Protein AF-A0A166RI70-F1 (afdb_monomer_lite)

Structure (mmCIF, N/CA/C/O backbone):
data_AF-A0A166RI70-F1
#
_entry.id   AF-A0A166RI70-F1
#
loop_
_atom_site.group_PDB
_atom_site.id
_atom_site.type_symbol
_atom_site.label_atom_id
_atom_site.label_alt_id
_atom_site.label_comp_id
_atom_site.label_asym_id
_atom_site.label_entity_id
_atom_site.label_seq_id
_atom_site.pdbx_PDB_ins_code
_atom_site.Cartn_x
_atom_site.Cartn_y
_atom_site.Cartn_z
_atom_site.occupancy
_atom_site.B_iso_or_equiv
_atom_site.auth_seq_id
_atom_site.auth_comp_id
_atom_site.auth_asym_id
_atom_site.auth_atom_id
_atom_site.pdbx_PDB_model_num
ATOM 1 N N . MET A 1 1 ? -7.170 2.949 15.130 1.00 79.25 1 MET A N 1
ATOM 2 C CA . MET A 1 1 ? -5.940 3.021 14.310 1.00 79.25 1 MET A CA 1
ATOM 3 C C . MET A 1 1 ? -5.480 1.600 14.060 1.00 79.25 1 MET A C 1
ATOM 5 O O . MET A 1 1 ? -5.481 0.820 15.004 1.00 79.25 1 MET A O 1
ATOM 9 N N . LEU A 1 2 ? -5.164 1.257 12.817 1.00 85.12 2 LEU A N 1
ATOM 10 C CA . LEU A 1 2 ? -4.691 -0.070 12.424 1.00 85.12 2 LEU A CA 1
ATOM 11 C C . LEU A 1 2 ? -3.192 -0.014 12.135 1.00 85.12 2 LEU A C 1
ATOM 13 O O . LEU A 1 2 ? -2.626 1.072 11.994 1.00 85.12 2 LEU A O 1
ATOM 17 N N . SER A 1 3 ? -2.558 -1.179 12.078 1.00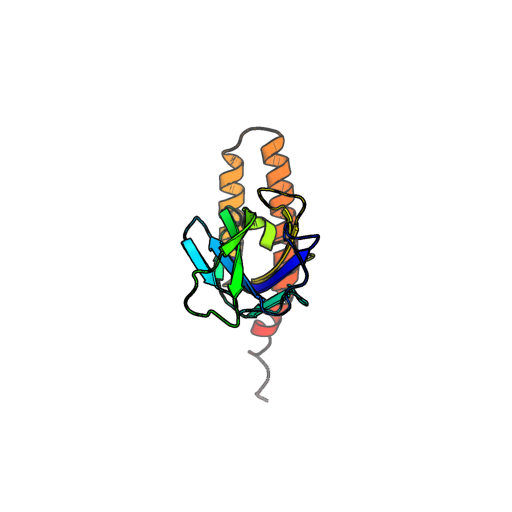 87.31 3 SER A N 1
ATOM 18 C CA . SER A 1 3 ? -1.143 -1.309 11.750 1.00 87.31 3 SER A CA 1
ATOM 19 C C . SER A 1 3 ? -0.979 -2.403 10.703 1.00 87.31 3 SER A C 1
ATOM 21 O O . SER A 1 3 ? -1.765 -3.343 10.664 1.00 87.31 3 SER A O 1
ATOM 23 N N . ALA A 1 4 ? 0.016 -2.284 9.841 1.00 89.06 4 ALA A N 1
ATOM 24 C CA . ALA A 1 4 ? 0.461 -3.368 8.977 1.00 89.06 4 ALA A CA 1
ATOM 25 C C . ALA A 1 4 ? 1.867 -3.778 9.401 1.00 89.06 4 ALA A C 1
ATOM 27 O O . ALA A 1 4 ? 2.640 -2.909 9.786 1.00 89.06 4 ALA A O 1
ATOM 28 N N . SER A 1 5 ? 2.178 -5.072 9.364 1.00 89.25 5 SER A N 1
ATOM 29 C CA . SER A 1 5 ? 3.488 -5.649 9.707 1.00 89.25 5 SER A CA 1
ATOM 30 C C . SER A 1 5 ? 4.419 -5.746 8.488 1.00 89.25 5 SER A C 1
ATOM 32 O O . SER A 1 5 ? 5.645 -5.787 8.627 1.00 89.25 5 SER A O 1
ATOM 34 N N . SER A 1 6 ? 3.833 -5.803 7.289 1.00 91.00 6 SER A N 1
ATOM 35 C CA . SER A 1 6 ? 4.531 -5.923 6.015 1.00 91.00 6 SER A CA 1
ATOM 36 C C . SER A 1 6 ? 3.683 -5.402 4.856 1.00 91.00 6 SER A C 1
ATOM 38 O O . SER A 1 6 ? 2.464 -5.229 4.972 1.00 91.00 6 SER A O 1
ATOM 40 N N . ILE A 1 7 ? 4.346 -5.139 3.729 1.00 91.94 7 ILE A N 1
ATOM 41 C CA . ILE A 1 7 ? 3.702 -4.765 2.474 1.00 91.94 7 ILE A CA 1
ATOM 42 C C . ILE A 1 7 ? 4.358 -5.483 1.291 1.00 91.94 7 ILE A C 1
ATOM 44 O O . ILE A 1 7 ? 5.578 -5.460 1.105 1.00 91.94 7 ILE A O 1
ATOM 48 N N . ASP A 1 8 ? 3.511 -6.064 0.456 1.00 93.06 8 ASP A N 1
ATOM 49 C CA . ASP A 1 8 ? 3.841 -6.613 -0.845 1.00 93.06 8 ASP A CA 1
ATOM 50 C C . ASP A 1 8 ? 3.335 -5.641 -1.910 1.00 93.06 8 ASP A C 1
ATOM 52 O O . ASP A 1 8 ? 2.147 -5.328 -1.979 1.00 93.06 8 ASP A O 1
ATOM 56 N N . VAL A 1 9 ? 4.238 -5.161 -2.761 1.00 91.31 9 VAL A N 1
ATOM 57 C CA . VAL A 1 9 ? 3.913 -4.240 -3.854 1.00 91.31 9 VAL A CA 1
ATOM 58 C C . VAL A 1 9 ? 4.345 -4.872 -5.165 1.00 91.31 9 VAL A C 1
ATOM 60 O O . VAL A 1 9 ? 5.477 -5.340 -5.289 1.00 91.31 9 VAL A O 1
ATOM 63 N N . ARG A 1 10 ? 3.463 -4.884 -6.163 1.00 91.38 10 ARG A N 1
ATOM 64 C CA . ARG A 1 10 ? 3.758 -5.408 -7.500 1.00 91.38 10 ARG A CA 1
ATOM 65 C C . ARG A 1 10 ? 3.303 -4.420 -8.550 1.00 91.38 10 ARG A C 1
ATOM 67 O O . ARG A 1 10 ? 2.132 -4.071 -8.588 1.00 91.38 10 ARG A O 1
ATOM 74 N N . ALA A 1 11 ? 4.221 -3.977 -9.402 1.00 88.38 11 ALA A N 1
ATOM 75 C CA . ALA A 1 11 ? 3.835 -3.223 -10.586 1.00 88.38 11 ALA A CA 1
ATOM 76 C C . ALA A 1 11 ? 3.410 -4.196 -11.685 1.00 88.38 11 ALA A C 1
ATOM 78 O O . ALA A 1 11 ? 4.088 -5.196 -11.934 1.00 88.38 11 ALA A O 1
ATOM 79 N N . LEU A 1 12 ? 2.308 -3.876 -12.343 1.00 83.44 12 LEU A N 1
ATOM 80 C CA . LEU A 1 12 ? 1.714 -4.661 -13.403 1.00 83.44 12 LEU A CA 1
ATOM 81 C C . LEU A 1 12 ? 1.457 -3.777 -14.637 1.00 83.44 12 LEU A C 1
ATOM 83 O O . LEU A 1 12 ? 1.326 -2.549 -14.555 1.00 83.44 12 LEU A O 1
ATOM 87 N N . GLY A 1 13 ? 1.413 -4.420 -15.805 1.00 76.81 13 GLY A N 1
ATOM 88 C CA . GLY A 1 13 ? 1.341 -3.741 -17.097 1.00 76.81 13 GLY A CA 1
ATOM 89 C C . GLY A 1 13 ? 2.647 -3.048 -17.502 1.00 76.81 13 GLY A C 1
ATOM 90 O O . GLY A 1 13 ? 3.668 -3.098 -16.808 1.00 76.81 13 GLY A O 1
ATOM 91 N N . ASP A 1 14 ? 2.616 -2.396 -18.661 1.00 72.50 14 ASP A N 1
ATOM 92 C CA . ASP A 1 14 ? 3.773 -1.671 -19.173 1.00 72.50 14 ASP A CA 1
ATOM 93 C C . ASP A 1 14 ? 3.884 -0.304 -18.496 1.00 72.50 14 ASP A C 1
ATOM 95 O O . ASP A 1 14 ? 3.040 0.580 -18.658 1.00 72.50 14 ASP A O 1
ATOM 99 N N . LEU A 1 15 ? 4.959 -0.107 -17.731 1.00 71.38 15 LEU A N 1
ATOM 100 C CA . LEU A 1 15 ? 5.355 1.232 -17.302 1.00 71.38 15 LEU A CA 1
ATOM 101 C C . LEU A 1 15 ? 5.766 2.040 -18.542 1.00 71.38 15 LEU A C 1
ATOM 103 O O . LEU A 1 15 ? 6.505 1.502 -19.375 1.00 71.38 15 LEU A O 1
ATOM 107 N N . PRO A 1 16 ? 5.359 3.317 -18.663 1.00 62.91 16 PRO A N 1
ATOM 108 C CA . PRO A 1 16 ? 5.576 4.127 -19.859 1.00 62.91 16 PRO A CA 1
ATOM 109 C C . PRO A 1 16 ? 7.071 4.411 -20.052 1.00 62.91 16 PRO A C 1
ATOM 111 O O . PRO A 1 16 ? 7.582 5.441 -19.611 1.00 62.91 16 PRO A O 1
ATOM 114 N N . TYR A 1 17 ? 7.816 3.484 -20.671 1.00 62.75 17 TYR A N 1
ATOM 115 C CA . TYR A 1 17 ? 9.263 3.618 -20.806 1.00 62.75 17 TYR A CA 1
ATOM 116 C C . TYR A 1 17 ? 9.885 3.155 -22.124 1.00 62.75 17 TYR A C 1
ATOM 118 O O . TYR A 1 17 ? 9.671 2.023 -22.557 1.00 62.75 17 TYR A O 1
ATOM 126 N N . PRO A 1 18 ? 10.804 3.969 -22.687 1.00 53.69 18 PRO A N 1
ATOM 127 C CA . PRO A 1 18 ? 11.578 3.596 -23.856 1.00 53.69 18 PRO A CA 1
ATOM 128 C C . PRO A 1 18 ? 12.712 2.620 -23.490 1.00 53.69 18 PRO A C 1
ATOM 130 O O . PRO A 1 18 ? 13.575 2.922 -22.665 1.00 53.69 18 PRO A O 1
ATOM 133 N N . ARG A 1 19 ? 12.714 1.474 -24.184 1.00 54.84 19 ARG A N 1
ATOM 134 C CA . ARG A 1 19 ? 13.784 0.466 -24.360 1.00 54.84 19 ARG A CA 1
ATOM 135 C C . ARG A 1 19 ? 14.348 -0.282 -23.132 1.00 54.84 19 ARG A C 1
ATOM 137 O O . ARG A 1 19 ? 14.405 0.165 -21.988 1.00 54.84 19 ARG A O 1
ATOM 144 N N . THR A 1 20 ? 14.822 -1.483 -23.454 1.00 52.75 20 THR A N 1
ATOM 145 C CA . THR A 1 20 ? 15.447 -2.560 -22.670 1.00 52.75 20 THR A CA 1
ATOM 146 C C . THR A 1 20 ? 16.802 -2.177 -22.046 1.00 52.75 20 THR A C 1
ATOM 148 O O . THR A 1 20 ? 17.839 -2.747 -22.374 1.00 52.75 20 THR A O 1
ATOM 151 N N . ASN A 1 21 ? 16.847 -1.216 -21.116 1.00 60.47 21 ASN A N 1
ATOM 152 C CA . ASN A 1 21 ? 18.085 -0.936 -20.372 1.00 60.47 21 ASN A CA 1
ATOM 153 C C . ASN A 1 21 ? 18.134 -1.676 -19.020 1.00 60.47 21 ASN A C 1
ATOM 155 O O . ASN A 1 21 ? 17.578 -1.209 -18.025 1.00 60.47 21 ASN A O 1
ATOM 159 N N . ARG A 1 22 ? 18.871 -2.797 -18.977 1.00 62.78 22 ARG A N 1
ATOM 160 C CA . ARG A 1 22 ? 19.108 -3.648 -17.784 1.00 62.78 22 ARG A CA 1
ATOM 161 C C . ARG A 1 22 ? 19.832 -2.935 -16.622 1.00 62.78 22 ARG A C 1
ATOM 163 O O . ARG A 1 22 ? 19.971 -3.481 -15.531 1.00 62.78 22 ARG A O 1
ATOM 170 N N . LYS A 1 23 ? 20.319 -1.703 -16.822 1.00 72.00 23 LYS A N 1
ATOM 171 C CA . LYS A 1 23 ? 21.122 -0.944 -15.838 1.00 72.00 23 LYS A CA 1
ATOM 172 C C . LYS A 1 23 ? 20.296 -0.062 -14.893 1.00 72.00 23 LYS A C 1
ATOM 174 O O . LYS A 1 23 ? 20.864 0.785 -14.198 1.00 72.00 23 LYS A O 1
ATOM 179 N N . LEU A 1 24 ? 18.974 -0.208 -14.873 1.00 76.12 24 LEU A N 1
ATOM 180 C CA . LEU A 1 24 ? 18.083 0.586 -14.025 1.00 76.12 24 LEU A CA 1
ATOM 181 C C . LEU A 1 24 ? 17.590 -0.249 -12.835 1.00 76.12 24 LEU A C 1
ATOM 183 O O . LEU A 1 24 ? 17.480 -1.475 -12.909 1.00 76.12 24 LEU A O 1
ATOM 187 N N . THR A 1 25 ? 17.358 0.418 -11.711 1.00 86.56 25 THR A N 1
ATOM 188 C CA . THR A 1 25 ? 16.605 -0.127 -10.577 1.00 86.56 25 THR A CA 1
ATOM 189 C C . THR A 1 25 ? 15.397 0.739 -10.296 1.00 86.56 25 THR A C 1
ATOM 191 O O . THR A 1 25 ? 15.371 1.924 -10.642 1.00 86.56 25 THR A O 1
ATOM 194 N N . HIS A 1 26 ? 14.415 0.136 -9.645 1.00 89.12 26 HIS A N 1
ATOM 195 C CA . HIS A 1 26 ? 13.209 0.807 -9.207 1.00 89.12 26 HIS A CA 1
ATOM 196 C C . HIS A 1 26 ? 13.085 0.704 -7.694 1.00 89.12 26 HIS A C 1
ATOM 198 O O . HIS A 1 26 ? 13.554 -0.251 -7.081 1.00 89.12 26 HIS A O 1
ATOM 204 N N . LEU A 1 27 ? 12.483 1.716 -7.098 1.00 92.19 27 LEU A N 1
ATOM 205 C CA . LEU A 1 27 ? 12.088 1.741 -5.698 1.00 92.19 27 LEU A CA 1
ATOM 206 C C . LEU A 1 27 ? 10.725 2.407 -5.622 1.00 92.19 27 LEU A C 1
ATOM 208 O O . LEU A 1 27 ? 10.430 3.268 -6.455 1.00 92.19 27 LEU A O 1
ATOM 212 N N . PHE A 1 28 ? 9.925 2.059 -4.628 1.00 93.25 28 PHE A N 1
ATOM 213 C CA . PHE A 1 28 ? 8.703 2.789 -4.339 1.00 93.25 28 PHE A CA 1
ATOM 214 C C . PHE A 1 28 ? 8.847 3.595 -3.049 1.00 93.25 28 PHE A C 1
ATOM 216 O O . PHE A 1 28 ? 9.683 3.321 -2.185 1.00 93.25 28 PHE A O 1
ATOM 223 N N . ARG A 1 29 ? 8.026 4.634 -2.935 1.00 95.19 29 ARG A N 1
ATOM 224 C CA . ARG A 1 29 ? 7.841 5.401 -1.705 1.00 95.19 29 ARG A CA 1
ATOM 225 C C . ARG A 1 29 ? 6.378 5.367 -1.334 1.00 95.19 29 ARG A C 1
ATOM 227 O O . ARG A 1 29 ? 5.547 5.703 -2.177 1.00 95.19 29 ARG A O 1
ATOM 234 N N . LEU A 1 30 ? 6.111 5.014 -0.084 1.00 94.94 30 LEU A N 1
ATOM 235 C CA . LEU A 1 30 ? 4.781 5.032 0.505 1.00 94.94 30 LEU A CA 1
ATOM 236 C C . LEU A 1 30 ? 4.612 6.304 1.331 1.00 94.94 30 LEU A C 1
ATOM 238 O O . LEU A 1 30 ? 5.455 6.635 2.178 1.00 94.94 30 LEU A O 1
ATOM 242 N N . LYS A 1 31 ? 3.501 6.996 1.100 1.00 95.81 31 LYS A N 1
ATOM 243 C CA . LYS A 1 31 ? 3.014 8.057 1.970 1.00 95.81 31 LYS A CA 1
ATOM 244 C C . LYS A 1 31 ? 1.619 7.723 2.471 1.00 95.81 31 LYS A C 1
ATOM 246 O O . LYS A 1 31 ? 0.797 7.214 1.716 1.00 95.81 31 LYS A O 1
ATOM 251 N N . ILE A 1 32 ? 1.380 8.082 3.724 1.00 94.38 32 ILE A N 1
ATOM 252 C CA . ILE A 1 32 ? 0.077 8.028 4.377 1.00 94.38 32 ILE A CA 1
ATOM 253 C C . ILE A 1 32 ? -0.240 9.453 4.819 1.00 94.38 32 ILE A C 1
ATOM 255 O O . ILE A 1 32 ? 0.592 10.094 5.465 1.00 94.38 32 ILE A O 1
ATOM 259 N N . ASP A 1 33 ? -1.387 9.975 4.392 1.00 94.38 33 ASP A N 1
ATOM 260 C CA . ASP A 1 33 ? -1.847 11.335 4.695 1.00 94.38 33 ASP A CA 1
ATOM 261 C C . ASP A 1 33 ? -0.789 12.410 4.368 1.00 94.38 33 ASP A C 1
ATOM 263 O O . ASP A 1 33 ? -0.514 13.333 5.132 1.00 94.38 33 ASP A O 1
ATOM 267 N N . GLY A 1 34 ? -0.126 12.249 3.216 1.00 92.06 34 GLY A N 1
ATOM 268 C CA . GLY A 1 34 ? 0.919 13.153 2.719 1.00 92.06 34 GLY A CA 1
ATOM 269 C C . GLY A 1 34 ? 2.288 13.002 3.397 1.00 92.06 34 GLY A C 1
ATOM 270 O O . GLY A 1 34 ? 3.293 13.491 2.869 1.00 92.06 34 GLY A O 1
ATOM 271 N N . LYS A 1 35 ? 2.381 12.272 4.514 1.00 93.69 35 LYS A N 1
ATOM 272 C CA . LYS A 1 35 ? 3.641 12.014 5.218 1.00 93.69 35 LYS A CA 1
ATOM 273 C C . LYS A 1 35 ? 4.344 10.797 4.627 1.00 93.69 35 LYS A C 1
ATOM 275 O O . LYS A 1 35 ? 3.753 9.730 4.504 1.00 93.69 35 LYS A O 1
ATOM 280 N N . LYS A 1 36 ? 5.635 10.928 4.299 1.00 93.50 36 LYS A N 1
ATOM 281 C CA . LYS A 1 36 ? 6.464 9.778 3.904 1.00 93.50 36 LYS A CA 1
ATOM 282 C C . LYS A 1 36 ? 6.586 8.818 5.083 1.00 93.50 36 LYS A C 1
ATOM 284 O O . LYS A 1 36 ? 7.147 9.183 6.113 1.00 93.50 36 LYS A O 1
ATOM 289 N N . VAL A 1 37 ? 6.099 7.602 4.882 1.00 92.19 37 VAL A N 1
ATOM 290 C CA . VAL A 1 37 ? 6.170 6.520 5.864 1.00 92.19 37 VAL A CA 1
ATOM 291 C C . VAL A 1 37 ? 7.320 5.583 5.530 1.00 92.19 37 VAL A C 1
ATOM 293 O O . VAL A 1 37 ? 8.043 5.161 6.425 1.00 92.19 37 VAL A O 1
ATOM 296 N N . PHE A 1 38 ? 7.549 5.314 4.240 1.00 92.88 38 PHE A N 1
ATOM 297 C CA . PHE A 1 38 ? 8.539 4.321 3.840 1.00 92.88 38 PHE A CA 1
ATOM 298 C C . PHE A 1 38 ? 9.161 4.582 2.465 1.00 92.88 38 PHE A C 1
ATOM 300 O O . PHE A 1 38 ? 8.588 5.246 1.595 1.00 92.88 38 PHE A O 1
ATOM 307 N N . GLU A 1 39 ? 10.368 4.054 2.278 1.00 94.06 39 GLU A N 1
ATOM 308 C CA . GLU A 1 39 ? 11.049 3.928 0.993 1.00 94.06 39 GLU A CA 1
ATOM 309 C C . GLU A 1 39 ? 11.622 2.521 0.887 1.00 94.06 39 GLU A C 1
ATOM 311 O O . GLU A 1 39 ? 12.357 2.089 1.772 1.00 94.06 39 GLU A O 1
ATOM 316 N N . SER A 1 40 ? 11.288 1.834 -0.199 1.00 92.50 40 SER A N 1
ATOM 317 C CA . SER A 1 40 ? 11.648 0.438 -0.396 1.00 92.50 40 SER A CA 1
ATOM 318 C C . SER A 1 40 ? 13.120 0.240 -0.723 1.00 92.50 40 SER A C 1
ATOM 320 O O . SER A 1 40 ? 13.831 1.149 -1.177 1.00 92.50 40 SER A O 1
ATOM 322 N N . GLN A 1 41 ? 13.552 -1.013 -0.628 1.00 89.69 41 GLN A N 1
ATOM 323 C CA . GLN A 1 41 ? 14.761 -1.441 -1.297 1.00 89.69 41 GLN A CA 1
ATOM 324 C C . GLN A 1 41 ? 14.629 -1.297 -2.817 1.00 89.69 41 GLN A C 1
ATOM 326 O O . GLN A 1 41 ? 13.547 -1.192 -3.409 1.00 89.69 41 GLN A O 1
ATOM 331 N N . LYS A 1 42 ? 15.789 -1.251 -3.469 1.00 89.19 42 LYS A N 1
ATOM 332 C CA . LYS A 1 42 ? 15.883 -1.131 -4.921 1.00 89.19 42 LYS A CA 1
ATOM 333 C C . LYS A 1 42 ? 15.781 -2.513 -5.542 1.00 89.19 42 LYS A C 1
ATOM 335 O O . LYS A 1 42 ? 16.630 -3.352 -5.263 1.00 89.19 42 LYS A O 1
ATOM 340 N N . VAL A 1 43 ? 14.847 -2.693 -6.464 1.00 85.62 43 VAL A N 1
ATOM 341 C CA . VAL A 1 43 ? 14.685 -3.944 -7.211 1.00 85.62 43 VAL A CA 1
ATOM 342 C C . VAL A 1 43 ? 15.076 -3.776 -8.682 1.00 85.62 43 VAL A C 1
ATOM 344 O O . VAL A 1 43 ? 15.049 -2.658 -9.223 1.00 85.62 43 VAL A O 1
ATOM 347 N N . PRO A 1 44 ? 15.510 -4.865 -9.341 1.00 80.81 44 PRO A N 1
ATOM 348 C CA . PRO A 1 44 ? 15.694 -4.895 -10.784 1.00 80.81 44 PRO A CA 1
ATOM 349 C C . PRO A 1 44 ? 14.423 -4.526 -11.558 1.00 80.81 44 PRO A C 1
ATOM 351 O O . PRO A 1 44 ? 13.320 -4.577 -11.031 1.00 80.81 44 PRO A O 1
ATOM 354 N N . ARG A 1 45 ? 14.562 -4.187 -12.846 1.00 72.88 45 ARG A N 1
ATOM 355 C CA . ARG A 1 45 ? 13.391 -3.998 -13.722 1.00 72.88 45 ARG A CA 1
ATOM 356 C C . ARG A 1 45 ? 12.667 -5.322 -13.969 1.00 72.88 45 ARG A C 1
ATOM 358 O O . ARG A 1 45 ? 11.467 -5.328 -14.185 1.00 72.88 45 ARG A O 1
ATOM 365 N N . GLU A 1 46 ? 13.418 -6.413 -13.993 1.00 70.88 46 GLU A N 1
ATOM 366 C CA . GLU A 1 46 ? 12.945 -7.744 -14.360 1.00 70.88 46 GLU A CA 1
ATOM 367 C C . GLU A 1 46 ? 11.941 -8.312 -13.345 1.00 70.88 46 GLU A C 1
ATOM 369 O O . GLU A 1 46 ? 11.132 -9.159 -13.699 1.00 70.88 46 GLU A O 1
ATOM 374 N N . SER A 1 47 ? 11.973 -7.821 -12.103 1.00 72.50 47 SER A N 1
ATOM 375 C CA . SER A 1 47 ? 11.037 -8.188 -11.045 1.00 72.50 47 SER A CA 1
ATOM 376 C C . SER A 1 47 ? 10.633 -6.923 -10.293 1.00 72.50 47 SER A C 1
ATOM 378 O O . SER A 1 47 ? 11.288 -6.522 -9.330 1.00 72.50 47 SER A O 1
ATOM 380 N N . LEU A 1 48 ? 9.578 -6.253 -10.768 1.00 86.50 48 LEU A N 1
ATOM 381 C CA . LEU A 1 48 ? 8.967 -5.102 -10.089 1.00 86.50 48 LEU A CA 1
ATOM 382 C C . LEU A 1 48 ? 8.045 -5.578 -8.964 1.00 86.50 48 LEU A C 1
ATOM 384 O O . LEU A 1 48 ? 6.857 -5.260 -8.918 1.00 86.50 48 LEU A O 1
ATOM 388 N N . VAL A 1 49 ? 8.622 -6.395 -8.092 1.00 90.88 49 VAL A N 1
ATOM 389 C CA . VAL A 1 49 ? 7.982 -6.986 -6.929 1.00 90.88 49 VAL A CA 1
ATOM 390 C C . VAL A 1 49 ? 8.818 -6.605 -5.724 1.00 90.88 49 VAL A C 1
ATOM 392 O O . VAL A 1 49 ? 10.016 -6.881 -5.676 1.00 90.88 49 VAL A O 1
ATOM 395 N N . TRP A 1 50 ? 8.172 -5.992 -4.747 1.00 93.12 50 TRP A N 1
ATOM 396 C CA . TRP A 1 50 ? 8.747 -5.678 -3.453 1.00 93.12 50 TRP A CA 1
ATOM 397 C C . TRP A 1 50 ? 7.998 -6.454 -2.383 1.00 93.12 50 TRP A C 1
ATOM 399 O O . TRP A 1 50 ? 6.772 -6.520 -2.424 1.00 93.12 50 TRP A O 1
ATOM 409 N N . LYS A 1 51 ? 8.750 -7.023 -1.445 1.00 92.56 51 LYS A N 1
ATOM 410 C CA . LYS A 1 51 ? 8.235 -7.668 -0.239 1.00 92.56 51 LYS A CA 1
ATOM 411 C C . LYS A 1 51 ? 8.988 -7.082 0.937 1.00 92.56 51 LYS A C 1
ATOM 413 O O . LYS A 1 51 ? 10.173 -7.365 1.105 1.00 92.56 51 LYS A O 1
ATOM 418 N N . GLU A 1 52 ? 8.342 -6.189 1.665 1.00 92.75 52 GLU A N 1
ATOM 419 C CA . GLU A 1 52 ? 8.997 -5.356 2.666 1.00 92.75 52 GLU A CA 1
ATOM 420 C C . GLU A 1 52 ? 8.369 -5.634 4.030 1.00 92.75 52 GLU A C 1
ATOM 422 O O . GLU A 1 52 ? 7.193 -5.354 4.257 1.00 92.75 52 GLU A O 1
ATOM 427 N N . ASN A 1 53 ? 9.167 -6.178 4.948 1.00 91.19 53 ASN A N 1
ATOM 428 C CA . ASN A 1 53 ? 8.766 -6.397 6.336 1.00 91.19 53 ASN A CA 1
ATOM 429 C C . ASN A 1 53 ? 8.941 -5.086 7.101 1.00 91.19 53 ASN A C 1
ATOM 431 O O . ASN A 1 53 ? 10.030 -4.787 7.597 1.00 91.19 53 ASN A O 1
ATOM 435 N N . MET A 1 54 ? 7.891 -4.273 7.135 1.00 87.12 54 MET A N 1
ATOM 436 C CA . MET A 1 54 ? 7.909 -2.979 7.799 1.00 87.12 54 MET A CA 1
ATOM 437 C C . MET A 1 54 ? 6.588 -2.688 8.494 1.00 87.12 54 MET A C 1
ATOM 439 O O . MET A 1 54 ? 5.515 -2.866 7.917 1.00 87.12 54 MET A O 1
ATOM 443 N N . GLN A 1 55 ? 6.690 -2.184 9.724 1.00 89.75 55 GLN A N 1
ATOM 444 C CA . GLN A 1 55 ? 5.519 -1.807 10.489 1.00 89.75 55 GLN A CA 1
ATOM 445 C C . GLN A 1 55 ? 5.117 -0.357 10.219 1.00 89.75 55 GLN A C 1
ATOM 447 O O . GLN A 1 55 ? 5.941 0.551 10.350 1.00 89.75 55 GLN A O 1
ATOM 452 N N . PHE A 1 56 ? 3.849 -0.122 9.886 1.00 90.62 56 PHE A N 1
ATOM 453 C CA . PHE A 1 56 ? 3.309 1.228 9.750 1.00 90.62 56 PHE A CA 1
ATOM 454 C C . PHE A 1 56 ? 1.842 1.316 10.155 1.00 90.62 56 PHE A C 1
ATOM 456 O O . PHE A 1 56 ? 1.085 0.360 10.021 1.00 90.62 56 PHE A O 1
ATOM 463 N N . ASP A 1 57 ? 1.444 2.495 10.630 1.00 90.88 57 ASP A N 1
ATOM 464 C CA . ASP A 1 57 ? 0.089 2.758 11.101 1.00 90.88 57 ASP A CA 1
ATOM 465 C C . ASP A 1 57 ? -0.731 3.528 10.068 1.00 90.88 57 ASP A C 1
ATOM 467 O O . ASP A 1 57 ? -0.209 4.385 9.352 1.00 90.88 57 ASP A O 1
ATOM 471 N N . PHE A 1 58 ? -2.030 3.242 10.026 1.00 89.69 58 PHE A N 1
ATOM 472 C CA . PHE A 1 58 ? -2.989 3.916 9.156 1.00 89.69 58 PHE A CA 1
ATOM 473 C C . PHE A 1 58 ? -4.405 3.866 9.749 1.00 89.69 58 PHE A C 1
ATOM 475 O O . PHE A 1 58 ? -4.697 3.110 10.685 1.00 89.69 58 PHE A O 1
ATOM 482 N N . THR A 1 59 ? -5.314 4.675 9.208 1.00 87.69 59 THR A N 1
ATOM 483 C CA . THR A 1 59 ? -6.759 4.496 9.397 1.00 87.69 59 THR A CA 1
ATOM 484 C C . THR A 1 59 ? -7.396 4.070 8.076 1.00 87.69 59 THR A C 1
ATOM 486 O O . THR A 1 59 ? -6.832 4.345 7.017 1.00 87.69 59 THR A O 1
ATOM 489 N N . PRO A 1 60 ? -8.566 3.408 8.085 1.00 84.31 60 PRO A N 1
ATOM 490 C CA . PRO A 1 60 ? -9.259 3.072 6.839 1.00 84.31 60 PRO A CA 1
ATOM 491 C C . PRO A 1 60 ? -9.534 4.317 5.973 1.00 84.31 60 PRO A C 1
ATOM 493 O O . PRO A 1 60 ? -9.409 4.272 4.748 1.00 84.31 60 PRO A O 1
ATOM 496 N N . SER A 1 61 ? -9.795 5.457 6.616 1.00 85.25 61 SER A N 1
ATOM 497 C CA . SER A 1 61 ? -9.962 6.761 5.977 1.00 85.25 61 SER A CA 1
ATOM 498 C C . SER A 1 61 ? -8.672 7.449 5.490 1.00 85.25 61 SER A C 1
ATOM 500 O O . SER A 1 61 ? -8.777 8.513 4.872 1.00 85.25 61 SER A O 1
ATOM 502 N N . SER A 1 62 ? -7.475 6.927 5.788 1.00 90.44 62 SER A N 1
ATOM 503 C CA . SER A 1 62 ? -6.206 7.557 5.394 1.00 90.44 62 SER A CA 1
ATOM 504 C C . SER A 1 62 ? -6.063 7.624 3.874 1.00 90.44 62 SER A C 1
ATOM 506 O O . SER A 1 62 ? -6.479 6.716 3.154 1.00 90.44 62 SER A O 1
ATOM 508 N N . ASN A 1 63 ? -5.422 8.675 3.373 1.00 93.12 63 ASN A N 1
ATOM 509 C CA . ASN A 1 63 ? -5.024 8.765 1.973 1.00 93.12 63 ASN A CA 1
ATOM 510 C C . ASN A 1 63 ? -3.690 8.048 1.767 1.00 93.12 63 ASN A C 1
ATOM 512 O O . ASN A 1 63 ? -2.701 8.356 2.435 1.00 93.12 63 ASN A O 1
ATOM 516 N N . VAL A 1 64 ? -3.660 7.112 0.824 1.00 92.62 64 VAL A N 1
ATOM 517 C CA . VAL A 1 64 ? -2.477 6.323 0.487 1.00 92.62 64 VAL A CA 1
ATOM 518 C C . VAL A 1 64 ? -1.917 6.827 -0.833 1.00 92.62 64 VAL A C 1
ATOM 520 O O . VAL A 1 64 ? -2.620 6.850 -1.840 1.00 92.62 64 VAL A O 1
ATOM 523 N N . GLU A 1 65 ? -0.636 7.188 -0.850 1.00 95.19 65 GLU A N 1
ATOM 524 C CA . GLU A 1 65 ? 0.085 7.470 -2.091 1.00 95.19 65 GLU A CA 1
ATOM 525 C C . GLU A 1 65 ? 1.288 6.543 -2.226 1.00 95.19 65 GLU A C 1
ATOM 527 O O . GLU A 1 65 ? 2.160 6.492 -1.351 1.00 95.19 65 GLU A O 1
ATOM 532 N N . VAL A 1 66 ? 1.381 5.867 -3.369 1.00 93.69 66 VAL A N 1
ATOM 533 C CA . VAL A 1 66 ? 2.569 5.106 -3.752 1.00 93.69 66 VAL A CA 1
ATOM 534 C C . VAL A 1 66 ? 3.175 5.740 -4.988 1.00 93.69 66 VAL A C 1
ATOM 536 O O . VAL A 1 66 ? 2.534 5.870 -6.024 1.00 93.69 66 VAL A O 1
ATOM 539 N N . SER A 1 67 ? 4.440 6.137 -4.889 1.00 93.19 67 SER A N 1
ATOM 540 C CA . SER A 1 67 ? 5.185 6.668 -6.032 1.00 93.19 67 SER A CA 1
ATOM 541 C C . SER A 1 67 ? 6.311 5.724 -6.401 1.00 93.19 67 SER A C 1
ATOM 543 O O . SER A 1 67 ? 7.124 5.351 -5.553 1.00 93.19 67 SER A O 1
ATOM 545 N N . LEU A 1 68 ? 6.370 5.348 -7.67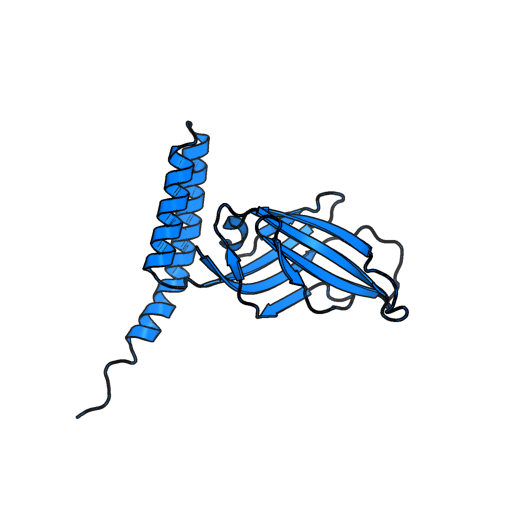5 1.00 91.75 68 LEU A N 1
ATOM 546 C CA . LEU A 1 68 ? 7.428 4.513 -8.210 1.00 91.75 68 LEU A CA 1
ATOM 547 C C . LEU A 1 68 ? 8.523 5.406 -8.785 1.00 91.75 68 LEU A C 1
ATOM 549 O O . LEU A 1 68 ? 8.264 6.273 -9.616 1.00 91.75 68 LEU A O 1
ATOM 553 N N . HIS A 1 69 ? 9.762 5.190 -8.358 1.00 90.56 69 HIS A N 1
ATOM 554 C CA . HIS A 1 69 ? 10.925 5.953 -8.793 1.00 90.56 69 HIS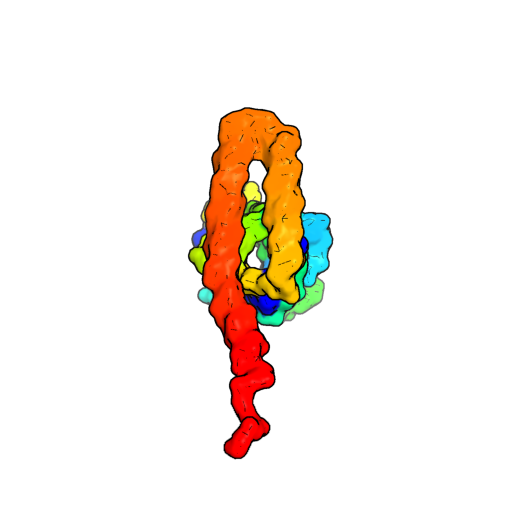 A CA 1
ATOM 555 C C . HIS A 1 69 ? 11.936 5.042 -9.464 1.00 90.56 69 HIS A C 1
ATOM 557 O O . HIS A 1 69 ? 12.221 3.934 -9.015 1.00 90.56 69 HIS A O 1
ATOM 563 N N . ARG A 1 70 ? 12.552 5.559 -10.518 1.00 87.75 70 ARG A N 1
ATOM 564 C CA . ARG A 1 70 ? 13.606 4.902 -11.274 1.00 87.75 70 ARG A CA 1
ATOM 565 C C . ARG A 1 70 ? 14.946 5.531 -10.960 1.00 87.75 70 ARG A C 1
ATOM 567 O O . ARG A 1 70 ? 15.102 6.751 -11.005 1.00 87.75 70 ARG A O 1
ATOM 574 N N . LYS A 1 71 ? 15.951 4.697 -10.714 1.00 84.38 71 LYS A N 1
ATOM 575 C CA . LYS A 1 71 ? 17.323 5.133 -10.461 1.00 84.38 71 LYS A CA 1
ATOM 576 C C . LYS A 1 71 ? 18.311 4.387 -11.354 1.00 84.38 71 LYS A C 1
ATOM 578 O O . LYS A 1 71 ? 18.143 3.212 -11.669 1.00 84.38 71 LYS A O 1
ATOM 583 N N . SER A 1 72 ? 19.364 5.082 -11.777 1.00 78.56 72 SER A N 1
ATOM 584 C CA . SER A 1 72 ? 20.478 4.452 -12.487 1.00 78.56 72 SER A CA 1
ATOM 585 C C . SER A 1 72 ? 21.338 3.639 -11.517 1.00 78.56 72 SER A C 1
ATOM 587 O O . SER A 1 72 ? 21.690 4.138 -10.445 1.00 78.56 72 SER A O 1
ATOM 589 N N . ARG A 1 73 ? 21.729 2.417 -11.907 1.00 71.50 73 ARG A N 1
ATOM 590 C CA . ARG A 1 73 ? 22.744 1.636 -11.174 1.00 71.50 73 ARG A CA 1
ATOM 591 C C . ARG A 1 73 ? 24.144 2.228 -11.327 1.00 71.50 73 ARG A C 1
ATOM 593 O O . ARG A 1 73 ? 24.936 2.158 -10.395 1.00 71.50 73 ARG A O 1
ATOM 600 N N . VAL A 1 74 ? 24.427 2.806 -12.496 1.00 69.00 74 VAL A N 1
ATOM 601 C CA . VAL A 1 74 ? 25.757 3.307 -12.882 1.00 69.00 74 VAL A CA 1
ATOM 602 C C . VAL A 1 74 ? 25.978 4.726 -12.368 1.00 69.00 74 VAL A C 1
ATOM 604 O O . VAL A 1 74 ? 27.014 5.029 -11.791 1.00 69.00 74 VAL A O 1
ATOM 607 N N . PHE A 1 75 ? 24.975 5.591 -12.503 1.00 68.44 75 PHE A N 1
ATOM 608 C CA . PHE A 1 75 ? 25.082 6.996 -12.119 1.00 68.44 75 PHE A CA 1
ATOM 609 C C . PHE A 1 75 ? 24.352 7.255 -10.801 1.00 68.44 75 PHE A C 1
ATOM 611 O O . PHE A 1 75 ? 23.284 7.869 -10.775 1.00 68.44 75 PHE A O 1
ATOM 618 N N . LYS A 1 76 ? 24.927 6.765 -9.692 1.00 68.06 76 LYS A N 1
ATOM 619 C CA . LYS A 1 76 ? 24.329 6.839 -8.343 1.00 68.06 76 LYS A CA 1
ATOM 620 C C . LYS A 1 76 ? 24.027 8.270 -7.868 1.00 68.06 76 LYS A C 1
ATOM 622 O O . LYS A 1 76 ? 23.114 8.430 -7.051 1.00 68.06 76 LYS A O 1
ATOM 627 N N . TRP A 1 77 ? 24.746 9.273 -8.388 1.00 70.19 77 TRP A N 1
ATOM 628 C CA . TRP A 1 77 ? 24.548 10.695 -8.069 1.00 70.19 77 TRP A CA 1
ATOM 629 C C . TRP A 1 77 ? 23.281 11.289 -8.694 1.00 70.19 77 TRP A C 1
ATOM 631 O O . TRP A 1 77 ? 22.794 12.321 -8.236 1.00 70.19 77 TRP A O 1
ATOM 641 N N . ARG A 1 78 ? 22.735 10.672 -9.752 1.00 75.31 78 ARG A N 1
ATOM 642 C CA . ARG A 1 78 ? 21.530 11.194 -10.399 1.00 75.31 78 ARG A CA 1
ATOM 643 C C . ARG A 1 78 ? 20.327 11.021 -9.478 1.00 75.31 78 ARG A C 1
ATOM 645 O O . ARG A 1 78 ? 20.141 9.970 -8.853 1.00 75.31 78 ARG A O 1
ATOM 652 N N . ARG A 1 79 ? 19.500 12.068 -9.422 1.00 82.19 79 ARG A N 1
ATOM 653 C CA . ARG A 1 79 ? 18.234 12.044 -8.688 1.00 82.19 79 ARG A CA 1
ATOM 654 C C . ARG A 1 79 ? 17.328 10.941 -9.257 1.00 82.19 79 ARG A C 1
ATOM 656 O O . ARG A 1 79 ? 17.324 10.743 -10.476 1.00 82.19 79 ARG A O 1
ATOM 663 N N . PRO A 1 80 ? 16.597 10.206 -8.401 1.00 86.00 80 PRO A N 1
ATOM 664 C CA . PRO A 1 80 ? 15.563 9.293 -8.865 1.00 86.00 80 PRO A CA 1
ATOM 665 C C . PRO A 1 80 ? 14.535 10.040 -9.721 1.00 86.00 80 PRO A C 1
ATOM 667 O O . PRO A 1 80 ? 14.182 11.177 -9.413 1.00 86.00 80 PRO A O 1
ATOM 670 N N . VAL A 1 81 ? 14.090 9.401 -10.796 1.00 88.19 81 VAL A N 1
ATOM 671 C CA . VAL A 1 81 ? 13.078 9.928 -11.715 1.00 88.19 81 VAL A CA 1
ATOM 672 C C . VAL A 1 81 ? 11.747 9.287 -11.367 1.00 88.19 81 VAL A C 1
ATOM 674 O O . VAL A 1 81 ? 11.669 8.061 -11.320 1.00 88.19 81 VAL A O 1
ATOM 677 N N . LEU A 1 82 ? 10.715 10.095 -11.147 1.00 89.69 82 LEU A N 1
ATOM 678 C CA . LEU A 1 82 ? 9.359 9.602 -10.935 1.00 89.69 82 LEU A CA 1
ATOM 679 C C . LEU A 1 82 ? 8.859 8.881 -12.196 1.00 89.69 82 LEU A C 1
ATOM 681 O O . LEU A 1 82 ? 9.032 9.369 -13.312 1.00 89.69 82 LEU A O 1
ATOM 685 N N . VAL A 1 83 ? 8.293 7.695 -12.007 1.00 88.00 83 VAL A N 1
ATOM 686 C CA . VAL A 1 83 ? 7.807 6.810 -13.072 1.00 88.00 83 VAL A CA 1
ATOM 687 C C . VAL A 1 83 ? 6.298 6.881 -13.192 1.00 88.00 83 VAL A C 1
ATOM 689 O O . VAL A 1 83 ? 5.760 7.012 -14.283 1.00 88.00 83 VAL A O 1
ATOM 692 N N . ALA A 1 84 ? 5.647 6.707 -12.052 1.00 89.75 84 ALA A N 1
ATOM 693 C CA . ALA A 1 84 ? 4.221 6.540 -11.910 1.00 89.75 84 ALA A CA 1
ATOM 694 C C . ALA A 1 84 ? 3.862 6.896 -10.470 1.00 89.75 84 ALA A C 1
ATOM 696 O O . ALA A 1 84 ? 4.662 6.700 -9.545 1.00 89.75 84 ALA A O 1
ATOM 697 N N . GLU A 1 85 ? 2.655 7.406 -10.294 1.00 93.44 85 GLU A N 1
ATOM 698 C CA . GLU A 1 85 ? 2.050 7.642 -8.993 1.00 93.44 85 GLU A CA 1
ATOM 699 C C . GLU A 1 85 ? 0.709 6.939 -8.949 1.00 93.44 85 GLU A C 1
ATOM 701 O O . GLU A 1 85 ? -0.044 6.991 -9.917 1.00 93.44 85 GLU A O 1
ATOM 706 N N . TYR A 1 86 ? 0.423 6.333 -7.811 1.00 93.00 86 TYR A N 1
ATOM 707 C CA . TYR A 1 86 ? -0.787 5.590 -7.517 1.00 93.00 86 TYR A CA 1
ATOM 708 C C . TYR A 1 86 ? -1.406 6.189 -6.258 1.00 93.00 86 TYR A C 1
ATOM 710 O O . TYR A 1 86 ? -0.681 6.577 -5.334 1.00 93.00 86 TYR A O 1
ATOM 718 N N . SER A 1 87 ? -2.731 6.272 -6.222 1.00 92.31 87 SER A N 1
ATOM 719 C CA . SER A 1 87 ? -3.483 6.776 -5.072 1.00 92.31 87 SER A CA 1
ATOM 720 C C . SER A 1 87 ? -4.582 5.803 -4.685 1.00 92.31 87 SER A C 1
ATOM 722 O O . SER A 1 87 ? -5.272 5.290 -5.561 1.00 92.31 87 SER A O 1
ATOM 724 N N . GLY A 1 88 ? -4.756 5.603 -3.384 1.00 91.38 88 GLY A N 1
ATOM 725 C CA . GLY A 1 88 ? -5.805 4.774 -2.800 1.00 91.38 88 GLY A CA 1
ATOM 726 C C . GLY A 1 88 ? -6.191 5.262 -1.406 1.00 91.38 88 GLY A C 1
ATOM 727 O O . GLY A 1 88 ? -5.798 6.351 -0.970 1.00 91.38 88 GLY A O 1
ATOM 7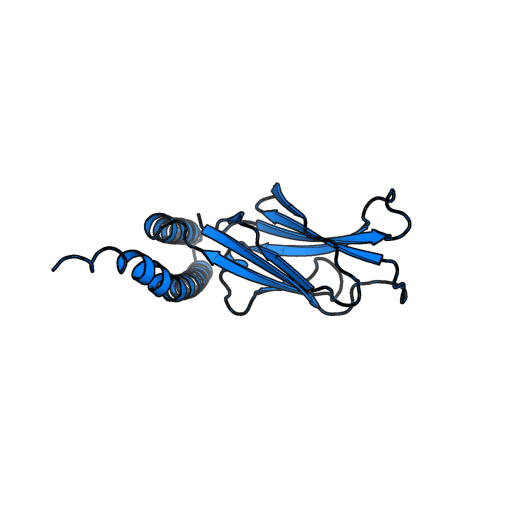28 N N . ARG A 1 89 ? -6.957 4.444 -0.692 1.00 91.38 89 ARG A N 1
ATOM 729 C CA . ARG A 1 89 ? -7.424 4.679 0.679 1.00 91.38 89 ARG A CA 1
ATOM 730 C C . ARG A 1 89 ? -6.846 3.623 1.614 1.00 91.38 89 ARG A C 1
ATOM 732 O O . ARG A 1 89 ? -6.557 2.508 1.201 1.00 91.38 89 ARG A O 1
ATOM 739 N N . GLY A 1 90 ? -6.709 3.939 2.900 1.00 88.44 90 GLY A N 1
ATOM 740 C CA . GLY A 1 90 ? -6.214 2.979 3.892 1.00 88.44 90 GLY A CA 1
ATOM 741 C C . GLY A 1 90 ? -7.083 1.720 3.982 1.00 88.44 90 GLY A C 1
ATOM 742 O O . GLY A 1 90 ? -6.585 0.638 4.264 1.00 88.44 90 GLY A O 1
ATOM 743 N N . MET A 1 91 ? -8.374 1.832 3.666 1.00 86.38 91 MET A N 1
ATOM 744 C CA . MET A 1 91 ? -9.304 0.705 3.569 1.00 86.38 91 MET A CA 1
ATOM 745 C C . MET A 1 91 ? -8.938 -0.302 2.468 1.00 86.38 91 MET A C 1
ATOM 747 O O . MET A 1 91 ? -9.327 -1.466 2.557 1.00 86.38 91 MET A O 1
ATOM 751 N N . ASP A 1 92 ? -8.176 0.113 1.456 1.00 87.31 92 ASP A N 1
ATOM 752 C CA . ASP A 1 92 ? -7.693 -0.773 0.394 1.00 87.31 92 ASP A CA 1
ATOM 753 C C . ASP A 1 92 ? -6.660 -1.774 0.935 1.00 87.31 92 ASP A C 1
ATOM 755 O O . ASP A 1 92 ? -6.537 -2.877 0.419 1.00 87.31 92 ASP A O 1
ATOM 759 N N . PHE A 1 93 ? -5.982 -1.457 2.045 1.00 87.44 93 PHE A N 1
ATOM 760 C CA . PHE A 1 93 ? -5.097 -2.403 2.734 1.00 87.44 93 PHE A CA 1
ATOM 761 C C . PHE A 1 93 ? -5.837 -3.510 3.486 1.00 87.44 93 PHE A C 1
ATOM 763 O O . PHE A 1 93 ? -5.208 -4.483 3.883 1.00 87.44 93 PHE A O 1
ATOM 770 N N . LEU A 1 94 ? -7.150 -3.374 3.699 1.00 84.94 94 LEU A N 1
ATOM 771 C CA . LEU A 1 94 ? -7.960 -4.406 4.356 1.00 84.94 94 LEU A CA 1
ATOM 772 C C . LEU A 1 94 ? -8.363 -5.531 3.394 1.00 84.94 94 LEU A C 1
ATOM 774 O O . LEU A 1 94 ? -8.989 -6.498 3.822 1.00 84.94 94 LEU A O 1
ATOM 778 N N . ASP A 1 95 ? -8.043 -5.394 2.106 1.00 80.62 95 ASP A N 1
ATOM 779 C CA . ASP A 1 95 ? -8.276 -6.428 1.109 1.00 80.62 95 ASP A CA 1
ATOM 780 C C . ASP A 1 95 ? -7.212 -7.532 1.218 1.00 80.62 95 ASP A C 1
ATOM 782 O O . ASP A 1 95 ? -6.021 -7.314 0.973 1.00 80.62 95 ASP A O 1
ATOM 786 N N . THR A 1 96 ? -7.644 -8.732 1.601 1.00 69.75 96 THR A N 1
ATOM 787 C CA . THR A 1 96 ? -6.770 -9.894 1.800 1.00 69.75 96 THR A CA 1
ATOM 788 C C . THR A 1 96 ? -6.254 -10.478 0.483 1.00 69.75 96 THR A C 1
ATOM 790 O O . THR A 1 96 ? -5.193 -11.122 0.472 1.00 69.75 96 THR A O 1
ATOM 793 N N . GLU A 1 97 ? -6.948 -10.236 -0.629 1.00 78.00 97 GLU A N 1
ATOM 794 C CA . GLU A 1 97 ? -6.518 -10.628 -1.976 1.00 78.00 97 GLU A CA 1
ATOM 795 C C . GLU A 1 97 ? -5.530 -9.611 -2.571 1.00 78.00 97 GLU A C 1
ATOM 797 O O . GLU A 1 97 ? -4.714 -9.955 -3.429 1.00 78.00 97 GLU A O 1
ATOM 802 N N . GLY A 1 98 ? -5.493 -8.409 -1.992 1.00 81.00 98 GLY A N 1
ATOM 803 C CA . GLY A 1 98 ? -4.664 -7.290 -2.409 1.00 81.00 98 GLY A CA 1
ATOM 804 C C . GLY A 1 98 ? -5.452 -6.320 -3.281 1.00 81.00 98 GLY A C 1
ATOM 805 O O . GLY A 1 98 ? -6.210 -6.715 -4.159 1.00 81.00 98 GLY A O 1
ATOM 806 N N . ALA A 1 99 ? -5.244 -5.029 -3.054 1.00 86.62 99 ALA A N 1
ATOM 807 C CA . ALA A 1 99 ? -5.903 -3.982 -3.812 1.00 86.62 99 ALA A CA 1
ATOM 808 C C . ALA A 1 99 ? -5.109 -3.621 -5.066 1.00 86.62 99 ALA A C 1
ATOM 810 O O . ALA A 1 99 ? -3.887 -3.452 -5.022 1.00 86.62 99 ALA A O 1
ATOM 811 N N . GLU A 1 100 ? -5.814 -3.443 -6.177 1.00 89.69 100 GLU A N 1
ATOM 812 C CA . GLU A 1 100 ? -5.246 -2.890 -7.398 1.00 89.69 100 GLU A CA 1
ATOM 813 C C . GLU A 1 100 ? -5.436 -1.369 -7.432 1.00 89.69 100 GLU A C 1
ATOM 815 O O . GLU A 1 100 ? -6.553 -0.858 -7.398 1.00 89.69 100 GLU A O 1
ATOM 820 N N . LEU A 1 101 ? -4.327 -0.635 -7.512 1.00 89.00 101 LEU A N 1
ATOM 821 C CA . LEU A 1 101 ? -4.306 0.805 -7.716 1.00 89.00 101 LEU A CA 1
ATOM 822 C C . LEU A 1 101 ? -3.889 1.120 -9.147 1.00 89.00 101 LEU A C 1
ATOM 824 O O . LEU A 1 101 ? -2.898 0.597 -9.659 1.00 89.00 101 LEU A O 1
ATOM 828 N N . VAL A 1 102 ? -4.601 2.051 -9.771 1.00 88.75 102 VAL A N 1
ATOM 829 C CA . VAL A 1 102 ? -4.300 2.519 -11.126 1.00 88.75 102 VAL A CA 1
ATOM 830 C C . VAL A 1 102 ? -3.404 3.750 -11.054 1.00 88.75 102 VAL A C 1
ATOM 832 O O . VAL A 1 102 ? -3.541 4.595 -10.163 1.00 88.75 102 VAL A O 1
ATOM 835 N N . ALA A 1 103 ? -2.446 3.846 -11.974 1.00 87.81 103 ALA A N 1
ATOM 836 C CA . ALA A 1 103 ? -1.596 5.021 -12.057 1.00 87.81 103 ALA A CA 1
ATOM 837 C C . ALA A 1 103 ? -2.437 6.268 -12.373 1.00 87.81 103 ALA A C 1
ATOM 839 O O . ALA A 1 103 ? -3.342 6.227 -13.203 1.00 87.81 103 ALA A O 1
ATOM 840 N N . LYS A 1 104 ? -2.077 7.420 -11.793 1.00 87.19 104 LYS A N 1
ATOM 841 C CA . LYS A 1 104 ? -2.699 8.721 -12.110 1.00 87.19 104 LYS A CA 1
ATOM 842 C C . LYS A 1 104 ? -2.623 9.070 -13.604 1.00 87.19 104 LYS A C 1
ATOM 844 O O . LYS A 1 104 ? -3.371 9.917 -14.077 1.00 87.19 104 LYS A O 1
ATOM 849 N N . SER A 1 105 ? -1.675 8.475 -14.328 1.00 79.56 105 SER A N 1
ATOM 850 C CA . SER A 1 105 ? -1.492 8.648 -15.765 1.00 79.56 105 SER A CA 1
ATOM 851 C C . SER A 1 105 ? -0.948 7.364 -16.389 1.00 79.56 105 SER A C 1
ATOM 853 O O . SER A 1 105 ? -0.046 6.733 -15.831 1.00 79.56 105 SER A O 1
ATOM 855 N N . GLY A 1 106 ? -1.475 7.007 -17.561 1.00 77.19 106 GLY A N 1
ATOM 856 C CA . GLY A 1 106 ? -1.123 5.791 -18.295 1.00 77.19 106 GLY A CA 1
ATOM 857 C C . GLY A 1 106 ? -2.030 4.600 -17.975 1.00 77.19 106 GLY A C 1
ATOM 858 O O . GLY A 1 106 ? -3.082 4.746 -17.365 1.00 77.19 106 GLY A O 1
ATOM 859 N N . THR A 1 107 ? -1.616 3.417 -18.427 1.00 80.00 107 THR A N 1
ATOM 860 C CA . THR A 1 107 ? -2.349 2.144 -18.272 1.00 80.00 107 THR A CA 1
ATOM 861 C C . THR A 1 107 ? -1.696 1.205 -17.253 1.00 80.00 107 THR A C 1
ATOM 863 O O . THR A 1 107 ? -2.047 0.029 -17.150 1.00 80.00 107 THR A O 1
ATOM 866 N N . SER A 1 108 ? -0.701 1.699 -16.515 1.00 84.75 108 SER A N 1
ATOM 867 C CA . SER A 1 108 ? 0.013 0.918 -15.510 1.00 84.75 108 SER A CA 1
ATOM 868 C C . SER A 1 108 ? -0.828 0.757 -14.247 1.00 84.75 108 SER A C 1
ATOM 870 O O . SER A 1 108 ? -1.527 1.681 -13.824 1.00 84.75 108 SER A O 1
ATOM 872 N N . HIS A 1 109 ? -0.707 -0.406 -13.623 1.00 89.00 109 HIS A N 1
ATOM 873 C CA . HIS A 1 109 ? -1.425 -0.767 -12.409 1.00 89.00 109 HIS A CA 1
ATOM 874 C C . HIS A 1 109 ? -0.453 -1.308 -11.360 1.00 89.00 109 HIS A C 1
ATOM 876 O O . HIS A 1 109 ? 0.689 -1.676 -11.652 1.00 89.00 109 HIS A O 1
ATOM 882 N N . LEU A 1 110 ? -0.887 -1.291 -10.109 1.00 90.31 110 LEU A N 1
ATOM 883 C CA . LEU A 1 110 ? -0.095 -1.691 -8.963 1.00 90.31 110 LEU A CA 1
ATOM 884 C C . LEU A 1 110 ? -0.962 -2.527 -8.033 1.00 90.31 110 LEU A C 1
ATOM 886 O O . LEU A 1 110 ? -1.931 -2.017 -7.487 1.00 90.31 110 LEU A O 1
ATOM 890 N N . THR A 1 111 ? -0.587 -3.776 -7.793 1.00 92.19 111 THR A N 1
ATOM 891 C CA . THR A 1 111 ? -1.204 -4.561 -6.723 1.00 92.19 111 THR A CA 1
ATOM 892 C C . THR A 1 111 ? -0.458 -4.303 -5.426 1.00 92.19 111 THR A C 1
ATOM 894 O O . THR A 1 111 ? 0.769 -4.436 -5.372 1.00 92.19 111 THR A O 1
ATOM 897 N N . ILE A 1 112 ? -1.196 -3.954 -4.379 1.00 90.94 112 ILE A N 1
ATOM 898 C CA . ILE A 1 112 ? -0.683 -3.814 -3.023 1.00 90.94 112 ILE A CA 1
ATOM 899 C C . ILE A 1 112 ? -1.402 -4.798 -2.118 1.00 90.94 112 ILE A C 1
ATOM 901 O O . ILE A 1 112 ? -2.625 -4.810 -2.047 1.00 90.94 112 ILE A O 1
ATOM 905 N N . LYS A 1 113 ? -0.632 -5.566 -1.358 1.00 92.62 113 LYS A N 1
ATOM 906 C CA . LYS A 1 113 ? -1.141 -6.401 -0.279 1.00 92.62 113 LYS A CA 1
ATOM 907 C C . LYS A 1 113 ? -0.417 -6.034 1.007 1.00 92.62 113 LYS A C 1
ATOM 909 O O . LYS A 1 113 ? 0.808 -6.037 1.037 1.00 92.62 113 LYS A O 1
ATOM 914 N N . ALA A 1 114 ? -1.162 -5.695 2.050 1.00 90.25 114 ALA A N 1
ATOM 915 C CA . ALA A 1 114 ? -0.606 -5.398 3.364 1.00 90.25 114 ALA A CA 1
ATOM 916 C C . ALA A 1 114 ? -0.987 -6.514 4.337 1.00 90.25 114 ALA A C 1
ATOM 918 O O . ALA A 1 114 ? -2.125 -6.978 4.332 1.00 90.25 114 ALA A O 1
ATOM 919 N N . ASP A 1 115 ? -0.044 -6.933 5.174 1.00 88.75 115 ASP A N 1
ATOM 920 C CA . ASP A 1 115 ? -0.351 -7.838 6.280 1.00 88.75 115 ASP A CA 1
ATOM 921 C C . ASP A 1 115 ? -0.816 -7.010 7.479 1.00 88.75 115 ASP A C 1
ATOM 923 O O . ASP A 1 115 ? -0.007 -6.421 8.201 1.00 88.75 115 ASP A O 1
ATOM 927 N N . VAL A 1 116 ? -2.134 -6.870 7.625 1.00 85.25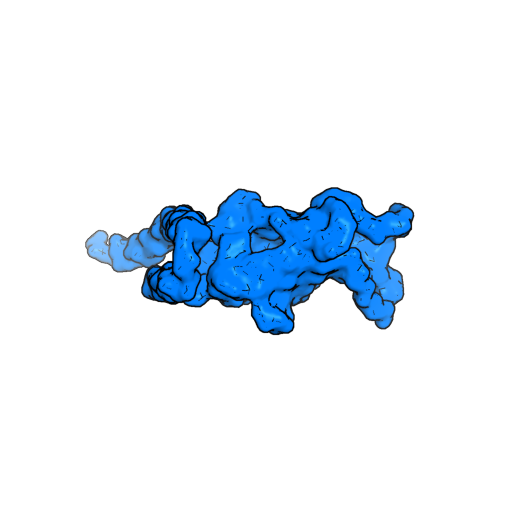 116 VAL A N 1
ATOM 928 C CA . VAL A 1 116 ? -2.750 -6.004 8.635 1.00 85.25 116 VAL A CA 1
ATOM 929 C C . VAL A 1 116 ? -2.791 -6.717 9.979 1.00 85.25 116 VAL A C 1
ATOM 931 O O . VAL A 1 116 ? -3.389 -7.779 10.125 1.00 85.25 116 VAL A O 1
ATOM 934 N N . ILE A 1 117 ? -2.219 -6.071 10.991 1.00 80.44 117 ILE A N 1
ATOM 935 C CA . ILE A 1 117 ? -2.232 -6.519 12.378 1.00 80.44 117 ILE A CA 1
ATOM 936 C C . ILE A 1 117 ? -3.039 -5.544 13.242 1.00 80.44 117 ILE A C 1
ATOM 938 O O . ILE A 1 117 ? -2.886 -4.318 13.176 1.00 80.44 117 ILE A O 1
ATOM 942 N N . ALA A 1 118 ? -3.901 -6.078 14.105 1.00 70.50 118 ALA A N 1
ATOM 943 C CA . ALA A 1 118 ? -4.461 -5.277 15.186 1.00 70.50 118 ALA A CA 1
ATOM 944 C C . ALA A 1 118 ? -3.425 -5.148 16.305 1.00 70.50 118 ALA A C 1
ATOM 946 O O . ALA A 1 118 ? -2.927 -6.148 16.813 1.00 70.50 118 ALA A O 1
ATOM 947 N N . LYS A 1 119 ? -3.142 -3.912 16.733 1.00 70.50 119 LYS A N 1
ATOM 948 C CA . LYS A 1 119 ? -2.317 -3.667 17.929 1.00 70.50 119 LYS A CA 1
ATOM 949 C C . LYS A 1 119 ? -2.983 -4.204 19.197 1.00 70.50 119 LYS A C 1
ATOM 951 O O . LYS A 1 119 ? -2.303 -4.672 20.101 1.00 70.50 119 LYS A O 1
ATOM 956 N N . SER A 1 120 ? -4.313 -4.142 19.242 1.00 73.12 120 SER A N 1
ATOM 957 C CA . SER A 1 120 ? -5.155 -4.761 20.261 1.00 73.12 120 SER A CA 1
ATOM 958 C C . SER A 1 120 ? -6.592 -4.895 19.747 1.00 73.12 120 SER A C 1
ATOM 960 O O . SER A 1 120 ? -6.999 -4.182 18.823 1.00 73.12 120 SER A O 1
ATOM 962 N N . HIS A 1 121 ? -7.387 -5.770 20.371 1.00 70.06 121 HIS A N 1
ATOM 963 C CA . HIS A 1 121 ? -8.827 -5.859 20.104 1.00 70.06 121 HIS A CA 1
ATOM 964 C C . HIS A 1 121 ? -9.531 -4.509 20.340 1.00 70.06 121 HIS A C 1
ATOM 966 O O . HIS A 1 121 ? -10.356 -4.082 19.534 1.00 70.06 121 HIS A O 1
ATOM 972 N N . THR A 1 122 ? -9.149 -3.787 21.397 1.00 77.44 122 THR A N 1
ATOM 973 C CA . THR A 1 122 ? -9.689 -2.459 21.725 1.00 77.44 122 THR A CA 1
ATOM 974 C C . THR A 1 122 ? -9.384 -1.428 20.640 1.00 77.44 122 THR A C 1
ATOM 976 O O . THR A 1 122 ? -10.280 -0.698 20.215 1.00 77.44 122 THR A O 1
ATOM 979 N N . ASP A 1 123 ? -8.142 -1.379 20.152 1.00 75.81 123 ASP A N 1
ATOM 980 C CA . ASP A 1 123 ? -7.738 -0.439 19.099 1.00 75.81 123 ASP A CA 1
ATOM 981 C C . ASP A 1 123 ? -8.426 -0.737 17.769 1.00 75.81 123 ASP A C 1
ATOM 983 O O . ASP A 1 123 ? -8.777 0.191 17.030 1.00 75.81 123 ASP A O 1
ATOM 987 N N . PHE A 1 124 ? -8.646 -2.024 17.488 1.00 75.44 124 PHE A N 1
ATOM 988 C CA . PHE A 1 124 ? -9.399 -2.481 16.331 1.00 75.44 124 PHE A CA 1
ATOM 989 C C . PHE A 1 124 ? -10.862 -2.036 16.417 1.00 75.44 124 PHE A C 1
ATOM 991 O O . PHE A 1 124 ? -11.329 -1.312 15.539 1.00 75.44 124 PHE A O 1
ATOM 998 N N . MET A 1 125 ? -11.565 -2.373 17.503 1.00 78.38 125 MET A N 1
ATOM 999 C CA . MET A 1 125 ? -12.975 -2.004 17.689 1.00 78.38 125 MET A CA 1
ATOM 1000 C C . MET A 1 125 ? -13.182 -0.489 17.706 1.00 78.38 125 MET A C 1
ATOM 1002 O O . MET A 1 125 ? -14.173 0.013 17.173 1.00 78.38 125 MET A O 1
ATOM 1006 N N . LYS A 1 126 ? -12.221 0.259 18.256 1.00 82.38 126 LYS A N 1
ATOM 1007 C CA . LYS A 1 126 ? -12.219 1.719 18.177 1.00 82.38 126 LYS A CA 1
ATOM 1008 C C . LYS A 1 126 ? -12.086 2.206 16.733 1.00 82.38 126 LYS A C 1
ATOM 1010 O O . LYS A 1 126 ? -12.852 3.071 16.332 1.00 82.38 126 LYS A O 1
ATOM 1015 N N . ALA A 1 127 ? -11.174 1.632 15.941 1.00 76.75 127 ALA A N 1
ATOM 1016 C CA . ALA A 1 127 ? -11.027 1.980 14.525 1.00 76.75 127 ALA A CA 1
ATOM 1017 C C . ALA A 1 127 ? -12.321 1.729 13.734 1.00 76.75 127 ALA A C 1
ATOM 1019 O O . ALA A 1 127 ? -12.722 2.580 12.945 1.00 76.75 127 ALA A O 1
ATOM 1020 N N . VAL A 1 128 ? -12.986 0.595 13.985 1.00 77.00 128 VAL A N 1
ATOM 1021 C CA . VAL A 1 128 ? -14.280 0.263 13.372 1.00 77.00 128 VAL A CA 1
ATOM 1022 C C . VAL A 1 128 ? -15.339 1.300 13.738 1.00 77.00 128 VAL A C 1
ATOM 1024 O O . VAL A 1 128 ? -16.006 1.852 12.864 1.00 77.00 128 VAL A O 1
ATOM 1027 N N . LYS A 1 129 ? -15.473 1.604 15.033 1.00 80.31 129 LYS A N 1
ATOM 1028 C CA . LYS A 1 129 ? -16.455 2.573 15.529 1.00 80.31 129 LYS A CA 1
ATOM 1029 C C . LYS A 1 129 ? -16.212 3.976 14.973 1.00 80.31 129 LYS A C 1
ATOM 1031 O O . LYS A 1 129 ? -17.172 4.636 14.576 1.00 80.31 129 LYS A O 1
ATOM 1036 N N . ASP A 1 130 ? -14.960 4.424 14.950 1.00 83.25 130 ASP A N 1
ATOM 1037 C CA . ASP A 1 130 ? -14.580 5.743 14.439 1.00 83.25 130 ASP A CA 1
ATOM 1038 C C . ASP A 1 130 ? -14.915 5.868 12.945 1.00 83.25 130 ASP A C 1
ATOM 1040 O O . ASP A 1 130 ? -15.458 6.890 12.527 1.00 83.25 130 ASP A O 1
ATOM 1044 N N . GLU A 1 131 ? -14.674 4.817 12.156 1.00 76.62 131 GLU A N 1
ATOM 1045 C CA . GLU A 1 131 ? -14.981 4.806 10.723 1.00 76.62 131 GLU A CA 1
ATOM 1046 C C . GLU A 1 131 ? -16.498 4.819 10.460 1.00 76.62 131 GLU A C 1
ATOM 1048 O O . GLU A 1 131 ? -16.993 5.649 9.698 1.00 76.62 131 GLU A O 1
ATOM 1053 N N . ILE A 1 132 ? -17.270 3.974 11.156 1.00 74.94 132 ILE A N 1
ATOM 1054 C CA . ILE A 1 132 ? -18.742 3.970 11.056 1.00 74.94 132 ILE A CA 1
ATOM 1055 C C . ILE A 1 132 ? -19.320 5.330 11.477 1.00 74.94 132 ILE A C 1
ATOM 1057 O O . ILE A 1 132 ? -20.233 5.849 10.836 1.00 74.94 132 ILE A O 1
ATOM 1061 N N . SER A 1 133 ? -18.755 5.955 12.513 1.00 78.00 133 SER A N 1
ATOM 1062 C CA . SER A 1 133 ? -19.188 7.281 12.975 1.00 78.00 133 SER A CA 1
ATOM 1063 C C . SER A 1 133 ? -18.914 8.384 11.945 1.00 78.00 133 SER A C 1
ATOM 1065 O O . SER A 1 133 ? -19.637 9.381 11.891 1.00 78.00 133 SER A O 1
ATOM 1067 N N . GLN A 1 134 ? -17.880 8.239 11.112 1.00 71.56 134 GLN A N 1
ATOM 1068 C CA . GLN A 1 134 ? -17.636 9.160 9.999 1.00 71.56 134 GLN A CA 1
ATOM 1069 C C . GLN A 1 134 ? -18.663 8.978 8.876 1.00 71.56 134 GLN A C 1
ATOM 1071 O O . GLN A 1 134 ? -19.095 9.970 8.293 1.00 71.56 134 GLN A O 1
ATOM 1076 N N . LEU A 1 135 ? -19.123 7.751 8.629 1.00 68.19 135 LEU A N 1
ATOM 1077 C CA . LEU A 1 135 ? -20.144 7.463 7.616 1.00 68.19 135 LEU A CA 1
ATOM 1078 C C . LEU A 1 135 ? -21.518 7.996 7.989 1.00 68.19 135 LEU A C 1
ATOM 1080 O O . LEU A 1 135 ? -22.223 8.490 7.121 1.00 68.19 135 LEU A O 1
ATOM 1084 N N . THR A 1 136 ? -21.880 7.990 9.276 1.00 64.75 136 THR A N 1
ATOM 1085 C CA . THR A 1 136 ? -23.151 8.578 9.737 1.00 64.75 136 THR A CA 1
ATOM 1086 C C . THR A 1 136 ? -23.247 10.090 9.515 1.00 64.75 136 THR A C 1
ATOM 1088 O O . THR A 1 136 ? -24.324 10.660 9.653 1.00 64.75 136 THR A O 1
ATOM 1091 N N . LYS A 1 137 ? -22.135 10.757 9.171 1.00 64.81 137 LYS A N 1
ATOM 1092 C CA . LYS A 1 137 ? -22.121 12.175 8.773 1.00 64.81 137 LYS A CA 1
ATOM 1093 C C . LYS A 1 137 ? -22.411 12.376 7.282 1.00 64.81 137 LYS A C 1
ATOM 1095 O O . LYS A 1 137 ? -22.654 13.506 6.866 1.00 64.81 137 LYS A O 1
ATOM 1100 N N . VAL A 1 138 ? -22.362 11.312 6.483 1.00 60.00 138 VAL A N 1
ATOM 1101 C CA . VAL A 1 138 ? -22.690 11.315 5.057 1.00 60.00 138 VAL A CA 1
ATOM 1102 C C . VAL A 1 138 ? -24.142 10.845 4.934 1.00 60.00 138 VAL A C 1
ATOM 1104 O O . VAL A 1 138 ? -24.470 9.720 5.291 1.00 60.00 138 VAL A O 1
ATOM 1107 N N . ASN A 1 139 ? -25.048 11.715 4.486 1.00 63.53 139 ASN A N 1
ATOM 1108 C CA . ASN A 1 139 ? -26.464 11.363 4.339 1.00 63.53 139 ASN A CA 1
ATOM 1109 C C . ASN A 1 139 ? -26.720 10.677 2.989 1.00 63.53 139 ASN A C 1
ATOM 1111 O O . ASN A 1 139 ? -26.326 11.205 1.952 1.00 63.53 139 ASN A O 1
ATOM 1115 N N . GLY A 1 140 ? -27.451 9.555 2.992 1.00 67.75 140 GLY A N 1
ATOM 1116 C CA . GLY A 1 140 ? -28.012 8.937 1.782 1.00 67.75 140 GLY A CA 1
ATOM 1117 C C . GLY A 1 140 ? -27.704 7.446 1.612 1.00 67.75 140 GLY A C 1
ATOM 1118 O O . GLY A 1 140 ? -26.997 6.838 2.412 1.00 67.75 140 GLY A O 1
ATOM 1119 N N . ALA A 1 141 ? -28.244 6.854 0.542 1.00 65.69 141 ALA A N 1
ATOM 1120 C CA . ALA A 1 141 ? -28.060 5.439 0.198 1.00 65.69 141 ALA A CA 1
ATOM 1121 C C . ALA A 1 141 ? -26.582 5.053 -0.029 1.00 65.69 141 ALA A C 1
ATOM 1123 O O . ALA A 1 141 ? -26.180 3.935 0.286 1.00 65.69 141 ALA A O 1
ATOM 1124 N N . ASP A 1 142 ? -25.768 6.003 -0.495 1.00 67.25 142 ASP A N 1
ATOM 1125 C CA . ASP A 1 142 ? -24.330 5.826 -0.732 1.00 67.25 142 ASP A CA 1
ATOM 1126 C C . ASP A 1 142 ? -23.560 5.564 0.580 1.00 67.25 142 ASP A C 1
ATOM 1128 O O . ASP A 1 142 ? -22.738 4.654 0.677 1.00 67.25 142 ASP A O 1
ATOM 1132 N N . ALA A 1 143 ? -23.923 6.257 1.666 1.00 67.25 143 ALA A N 1
ATOM 1133 C CA . ALA A 1 143 ? -23.304 6.057 2.977 1.00 67.25 143 ALA A CA 1
ATOM 1134 C C . ALA A 1 143 ? -23.595 4.670 3.571 1.00 67.25 143 ALA A C 1
ATOM 1136 O O . ALA A 1 143 ? -22.725 4.067 4.201 1.00 67.25 143 ALA A O 1
ATOM 1137 N N . ALA A 1 144 ? -24.800 4.137 3.340 1.00 69.62 144 ALA A N 1
ATOM 1138 C CA . ALA A 1 144 ? -25.172 2.798 3.788 1.00 69.62 144 ALA A CA 1
ATOM 1139 C C . ALA A 1 144 ? -24.357 1.715 3.065 1.00 69.62 144 ALA A C 1
ATOM 1141 O O . ALA A 1 144 ? -23.877 0.775 3.696 1.00 69.62 144 ALA A O 1
ATOM 1142 N N . GLN A 1 145 ? -24.142 1.866 1.756 1.00 71.00 145 GLN A N 1
ATOM 1143 C CA . GLN A 1 145 ? -23.357 0.916 0.971 1.00 71.00 145 GLN A CA 1
ATOM 1144 C C . GLN A 1 145 ? -21.869 0.945 1.344 1.00 71.00 145 GLN A C 1
ATOM 1146 O O . GLN A 1 145 ? -21.236 -0.109 1.477 1.00 71.00 145 GLN A O 1
ATOM 1151 N N . VAL A 1 146 ? -21.319 2.133 1.603 1.00 70.69 146 VAL A N 1
ATOM 1152 C CA . VAL A 1 146 ? -19.949 2.274 2.109 1.00 70.69 146 VAL A CA 1
ATOM 1153 C C . VAL A 1 146 ? -19.824 1.671 3.518 1.00 70.69 146 VAL A C 1
ATOM 1155 O O . VAL A 1 146 ? -18.859 0.956 3.784 1.00 70.69 146 VAL A O 1
ATOM 1158 N N . ALA A 1 147 ? -20.820 1.845 4.394 1.00 69.31 147 ALA A N 1
ATOM 1159 C CA . ALA A 1 147 ? -20.846 1.219 5.721 1.00 69.31 147 ALA A CA 1
ATOM 1160 C C . ALA A 1 147 ? -20.905 -0.312 5.672 1.00 69.31 147 ALA A C 1
ATOM 1162 O O . ALA A 1 147 ? -20.169 -0.967 6.410 1.00 69.31 147 ALA A O 1
ATOM 1163 N N . ILE A 1 148 ? -21.708 -0.888 4.773 1.00 73.44 148 ILE A N 1
ATOM 1164 C CA . ILE A 1 148 ? -21.744 -2.341 4.543 1.00 73.44 148 ILE A CA 1
ATOM 1165 C C . ILE A 1 148 ? -20.375 -2.838 4.063 1.00 73.44 148 ILE A C 1
ATOM 1167 O O . ILE A 1 148 ? -19.865 -3.837 4.569 1.00 73.44 148 ILE A O 1
ATOM 1171 N N . THR A 1 149 ? -19.750 -2.117 3.128 1.00 74.69 149 THR A N 1
ATOM 1172 C CA . THR A 1 149 ? -18.436 -2.483 2.578 1.00 74.69 149 THR A CA 1
ATOM 1173 C C . THR A 1 149 ? -17.346 -2.440 3.652 1.00 74.69 149 THR A C 1
ATOM 1175 O O . THR A 1 149 ? -16.570 -3.386 3.786 1.00 74.69 149 THR A O 1
ATOM 1178 N N . ILE A 1 150 ? -17.320 -1.380 4.463 1.00 71.00 150 ILE A N 1
ATOM 1179 C CA . ILE A 1 150 ? -16.387 -1.227 5.587 1.00 71.00 150 ILE A CA 1
ATOM 1180 C C . ILE A 1 150 ? -16.608 -2.321 6.626 1.00 71.00 150 ILE A C 1
ATOM 1182 O O . ILE A 1 150 ? -15.648 -2.981 7.025 1.00 71.00 150 ILE A O 1
ATOM 1186 N N . GLY A 1 151 ? -17.862 -2.554 7.022 1.00 72.81 151 GLY A N 1
ATOM 1187 C CA . GLY A 1 151 ? -18.221 -3.603 7.971 1.00 72.81 151 GLY A CA 1
ATOM 1188 C C . GLY A 1 151 ? -17.773 -4.986 7.499 1.00 72.81 151 GLY A C 1
ATOM 1189 O O . GLY A 1 151 ? -17.186 -5.728 8.280 1.00 72.81 151 GLY A O 1
ATOM 1190 N N . SER A 1 152 ? -17.959 -5.302 6.213 1.00 76.75 152 SER A N 1
ATOM 1191 C CA . SER A 1 152 ? -17.534 -6.574 5.612 1.00 76.75 152 SER A CA 1
ATOM 1192 C C . SER A 1 152 ? -16.008 -6.746 5.600 1.00 76.75 152 SER A C 1
ATOM 1194 O O . SER A 1 152 ? -15.487 -7.764 6.069 1.00 76.75 152 SER A O 1
ATOM 1196 N N . LYS A 1 153 ? -15.264 -5.726 5.143 1.00 73.56 153 LYS A N 1
ATOM 1197 C CA . LYS A 1 153 ? -13.790 -5.755 5.131 1.00 73.56 153 LYS A CA 1
ATOM 1198 C C . LYS A 1 153 ? -13.222 -5.879 6.546 1.00 73.56 153 LYS A C 1
ATOM 1200 O O . LYS A 1 153 ? -12.326 -6.680 6.793 1.00 73.56 153 LYS A O 1
ATOM 1205 N N . MET A 1 154 ? -13.782 -5.144 7.505 1.00 74.31 154 MET A N 1
ATOM 1206 C CA . MET A 1 154 ? -13.364 -5.221 8.905 1.00 74.31 154 MET A CA 1
ATOM 1207 C C . MET A 1 154 ? -13.731 -6.558 9.553 1.00 74.31 154 MET A C 1
ATOM 1209 O O . MET A 1 154 ? -12.905 -7.116 10.267 1.00 74.31 154 MET A O 1
ATOM 1213 N N . ALA A 1 155 ? -14.914 -7.114 9.285 1.00 74.06 155 ALA A N 1
ATOM 1214 C CA . ALA A 1 155 ? -15.281 -8.444 9.769 1.00 74.06 155 ALA A CA 1
ATOM 1215 C C . ALA A 1 155 ? -14.308 -9.513 9.252 1.00 74.06 155 ALA A C 1
ATOM 1217 O O . ALA A 1 155 ? -13.868 -10.364 10.019 1.00 74.06 155 ALA A O 1
ATOM 1218 N N . THR A 1 156 ? -13.898 -9.413 7.986 1.00 74.69 156 THR A N 1
ATOM 1219 C CA . THR A 1 156 ? -12.899 -10.309 7.383 1.00 74.69 156 THR A CA 1
ATOM 1220 C C . THR A 1 156 ? -11.547 -10.202 8.092 1.00 74.69 156 THR A C 1
ATOM 1222 O O . THR A 1 156 ? -10.967 -11.217 8.478 1.00 74.69 156 THR A O 1
ATOM 1225 N N . VAL A 1 157 ? -11.069 -8.977 8.341 1.00 71.44 157 VAL A N 1
ATOM 1226 C CA . VAL A 1 157 ? -9.824 -8.740 9.092 1.00 71.44 157 VAL A CA 1
ATOM 1227 C C . VAL A 1 157 ? -9.929 -9.260 10.530 1.00 71.44 157 VAL A C 1
ATOM 1229 O O . VAL A 1 157 ? -8.990 -9.875 11.028 1.00 71.44 157 VAL A O 1
ATOM 1232 N N . LEU A 1 158 ? -11.076 -9.083 11.193 1.00 72.19 158 LEU A N 1
ATOM 1233 C CA . LEU A 1 158 ? -11.306 -9.608 12.540 1.00 72.19 158 LEU A CA 1
ATOM 1234 C C . LEU A 1 158 ? -11.242 -11.141 12.561 1.00 72.19 158 LEU A C 1
ATOM 1236 O O . LEU A 1 158 ? -10.553 -11.700 13.408 1.00 72.19 158 LEU A O 1
ATOM 1240 N N . VAL A 1 159 ? -11.902 -11.816 11.616 1.00 71.44 159 VAL A N 1
ATOM 1241 C CA . VAL A 1 159 ? -11.871 -13.285 11.490 1.00 71.44 159 VAL A CA 1
ATOM 1242 C C . VAL A 1 159 ? -10.443 -13.798 11.287 1.00 71.44 159 VAL A C 1
ATOM 1244 O O . VAL A 1 159 ? -10.079 -14.812 11.875 1.00 71.44 159 VAL A O 1
ATOM 1247 N N . ALA A 1 160 ? -9.613 -13.089 10.518 1.00 66.81 160 ALA A N 1
ATOM 1248 C CA . ALA A 1 160 ? -8.209 -13.452 10.330 1.00 66.81 160 ALA A CA 1
ATOM 1249 C C . ALA A 1 160 ? -7.349 -13.237 11.594 1.00 66.81 160 ALA A C 1
ATOM 1251 O O . ALA A 1 160 ? -6.375 -13.958 11.807 1.00 66.81 160 ALA A O 1
ATOM 1252 N N . LEU A 1 161 ? -7.705 -12.268 12.446 1.00 64.56 161 LEU A N 1
ATOM 1253 C CA . LEU A 1 161 ? -6.936 -11.903 13.642 1.00 64.56 161 LEU A CA 1
ATOM 1254 C C . LEU A 1 161 ? -7.329 -12.675 14.910 1.00 64.56 161 LEU A C 1
ATOM 1256 O O . LEU A 1 161 ? -6.474 -12.882 15.771 1.00 64.56 161 LEU A O 1
ATOM 1260 N N . VAL A 1 162 ? -8.585 -13.114 15.045 1.00 62.59 162 VAL A N 1
ATOM 1261 C CA . VAL A 1 162 ? -9.069 -13.869 16.221 1.00 62.59 162 VAL A CA 1
ATOM 1262 C C . VAL A 1 162 ? -8.206 -15.108 16.535 1.00 62.59 162 VAL A C 1
ATOM 1264 O O . VAL A 1 162 ? -7.770 -15.229 17.681 1.00 62.59 162 VAL A O 1
ATOM 1267 N N . PRO A 1 163 ? -7.830 -15.966 15.563 1.00 58.72 163 PRO A N 1
ATOM 1268 C CA . PRO A 1 163 ? -6.968 -17.121 15.829 1.00 58.72 163 PRO A CA 1
ATOM 1269 C C . PRO A 1 163 ? -5.569 -16.743 16.334 1.00 58.72 163 PRO A C 1
ATOM 1271 O O . PRO A 1 163 ? -4.930 -17.515 17.047 1.00 58.72 163 PRO A O 1
ATOM 1274 N N . VAL A 1 164 ? -5.060 -15.564 15.961 1.00 54.53 164 VAL A N 1
ATOM 1275 C CA . VAL A 1 164 ? -3.747 -15.081 16.411 1.00 54.53 164 VAL A CA 1
ATOM 1276 C C . VAL A 1 164 ? -3.812 -14.683 17.885 1.00 54.53 164 VAL A C 1
ATOM 1278 O O . VAL A 1 164 ? -2.912 -15.028 18.643 1.00 54.53 164 VAL A O 1
ATOM 1281 N N . ILE A 1 165 ? -4.891 -14.019 18.312 1.00 51.50 165 ILE A N 1
ATOM 1282 C CA . ILE A 1 165 ? -5.095 -13.596 19.707 1.00 51.50 165 ILE A CA 1
ATOM 1283 C C . ILE A 1 165 ? -5.299 -14.807 20.632 1.00 51.50 165 ILE A C 1
ATOM 1285 O O . ILE A 1 165 ? -4.689 -14.853 21.702 1.00 51.50 165 ILE A O 1
ATOM 1289 N N . ASP A 1 166 ? -6.070 -15.814 20.209 1.00 50.44 166 ASP A N 1
ATOM 1290 C CA . ASP A 1 166 ? -6.295 -17.032 21.005 1.00 50.44 166 ASP A CA 1
ATOM 1291 C C . ASP A 1 166 ? -5.006 -17.844 21.216 1.00 50.44 166 ASP A C 1
ATOM 1293 O O . ASP A 1 166 ? -4.774 -18.382 22.302 1.00 50.44 166 ASP A O 1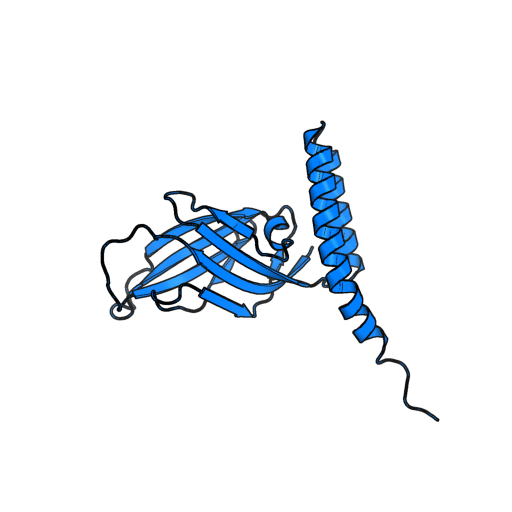
ATOM 1297 N N . ASN A 1 167 ? -4.100 -17.853 20.232 1.00 50.41 167 ASN A N 1
ATOM 1298 C CA . ASN A 1 167 ? -2.784 -18.475 20.389 1.00 50.41 167 ASN A CA 1
ATOM 1299 C C . ASN A 1 167 ? -1.895 -17.754 21.416 1.00 50.41 167 ASN A C 1
ATOM 1301 O O . ASN A 1 167 ? -1.071 -18.405 22.049 1.00 50.41 167 ASN A O 1
ATOM 1305 N N . PHE A 1 168 ? -2.069 -16.447 21.647 1.00 48.72 168 PHE A N 1
ATOM 1306 C CA . PHE A 1 168 ? -1.364 -15.743 22.728 1.00 48.72 168 PHE A CA 1
ATOM 1307 C C . PHE A 1 168 ? -2.004 -15.963 24.107 1.00 48.72 168 PHE A C 1
ATOM 1309 O O . PHE A 1 168 ? -1.295 -15.939 25.112 1.00 48.72 168 PHE A O 1
ATOM 1316 N N . ALA A 1 169 ? -3.312 -16.225 24.174 1.00 50.06 169 ALA A N 1
ATOM 1317 C CA . ALA A 1 169 ? -4.007 -16.534 25.426 1.00 50.06 169 ALA A CA 1
ATOM 1318 C C . ALA A 1 169 ? -3.759 -17.977 25.920 1.00 50.06 169 ALA A C 1
ATOM 1320 O O . ALA A 1 169 ? -3.817 -18.236 27.122 1.00 50.06 169 ALA A O 1
ATOM 1321 N N . GLY A 1 170 ? -3.431 -18.909 25.018 1.00 44.94 170 GLY A N 1
ATOM 1322 C CA . GLY A 1 170 ? -3.208 -20.327 25.334 1.00 44.94 170 GLY A CA 1
ATOM 1323 C C . GLY A 1 170 ? -1.876 -20.680 26.018 1.00 44.94 170 GLY A C 1
ATOM 1324 O O . GLY A 1 170 ? -1.765 -21.762 26.588 1.00 44.94 170 GLY A O 1
ATOM 1325 N N . TYR A 1 171 ? -0.869 -19.796 26.027 1.00 44.00 171 TYR A N 1
ATOM 1326 C CA . TYR A 1 171 ? 0.441 -20.077 26.654 1.00 44.00 171 TYR A CA 1
ATOM 1327 C C . TYR A 1 171 ? 0.504 -19.785 28.169 1.00 44.00 171 TYR A C 1
ATOM 1329 O O . TYR A 1 171 ? 1.569 -19.893 28.775 1.00 44.00 171 TYR A O 1
ATOM 1337 N N . GLY A 1 172 ? -0.618 -19.431 28.804 1.00 46.44 172 GLY A N 1
ATOM 1338 C CA . GLY A 1 172 ? -0.675 -19.083 30.230 1.00 46.44 172 GLY A CA 1
ATOM 1339 C C . GLY A 1 172 ? -0.934 -20.239 31.202 1.00 46.44 172 GLY A C 1
ATOM 1340 O O . GLY A 1 172 ? -0.834 -20.037 32.411 1.00 46.44 172 GLY A O 1
ATOM 1341 N N . THR A 1 173 ? -1.274 -21.440 30.732 1.00 46.09 173 THR A N 1
ATOM 1342 C CA . THR A 1 173 ? -1.716 -22.524 31.623 1.00 46.09 173 THR A CA 1
ATOM 1343 C C . THR A 1 173 ? -1.359 -23.904 31.082 1.00 46.09 173 THR A C 1
ATOM 1345 O O . THR A 1 173 ? -2.227 -24.595 30.573 1.00 46.09 173 THR A O 1
ATOM 1348 N N . HIS A 1 174 ? -0.113 -24.359 31.247 1.00 44.06 174 HIS A N 1
ATOM 1349 C CA . HIS A 1 174 ? 0.186 -25.773 31.547 1.00 44.06 174 HIS A CA 1
ATOM 1350 C C . HIS A 1 174 ? 1.648 -25.931 31.982 1.00 44.06 174 HIS A C 1
ATOM 1352 O O . HIS A 1 174 ? 2.569 -25.821 31.178 1.00 44.06 174 HIS A O 1
ATOM 1358 N N . GLY A 1 175 ? 1.858 -26.176 33.278 1.00 38.84 175 GLY A N 1
ATOM 1359 C CA . GLY A 1 175 ? 3.191 -26.419 33.831 1.00 38.84 175 GLY A CA 1
ATOM 1360 C C . GLY A 1 175 ? 3.260 -26.476 35.356 1.00 38.84 175 GLY A C 1
ATOM 1361 O O . GLY A 1 175 ? 4.171 -25.895 35.935 1.00 38.84 175 GLY A O 1
ATOM 1362 N N . ARG A 1 176 ? 2.292 -27.126 36.014 1.00 35.69 176 ARG A N 1
ATOM 1363 C CA . ARG A 1 176 ? 2.428 -27.654 37.383 1.00 35.69 176 ARG A CA 1
ATOM 1364 C C . ARG A 1 176 ? 1.277 -28.616 37.666 1.00 35.69 176 ARG A C 1
ATOM 1366 O O . ARG A 1 176 ? 0.191 -28.152 37.992 1.00 35.69 176 ARG A O 1
ATOM 1373 N N . VAL A 1 177 ? 1.536 -29.913 37.510 1.00 43.59 177 VAL A N 1
ATOM 1374 C CA . VAL A 1 177 ? 1.428 -30.938 38.567 1.00 43.59 177 VAL A CA 1
ATOM 1375 C C . VAL A 1 177 ? 2.482 -31.992 38.257 1.00 43.59 177 VAL A C 1
ATOM 1377 O O . VAL A 1 177 ? 2.554 -32.389 37.074 1.00 43.59 177 VAL A O 1
#

pLDDT: mean 78.4, std 13.88, range [35.69, 95.81]

Radius of gyration: 19.42 Å; chains: 1; bounding box: 54×44×63 Å

Sequence (177 aa):
MLSASSIDVRALGDLPYPRTNRKLTHLFRLKIDGKKVFESQKVPRESLVWKENMQFDFTPSSNVEVSLHRKSRVFKWRRPVLVAEYSGRGMDFLDTEGAELVAKSGTSHLTIKADVIAKSHTDFMKAVKDEISQLTKVNGADAAQVAITIGSKMATVLVALVPVIDNFAGYGTHGRV

Secondary structure (DSSP, 8-state):
-EEEEEEEEEEES--S--S--TTEEEEEEEEETTEEEEEPPPEESS--EEEE---EEE-TT-EEEEEEEEEESS-TTSPPEEEEEEEEEGGGGG-SS-EEEEBSSSS-EEEEEEEEE-S-HHHHHHHHHHHHHHHTTS-SHHHHHHHHHHHHHHHHHHHHHHHHHHHHHGGGS----

Foldseek 3Di:
DWKFQKKKKFKDDDQPDDDDDQQKWKKKWKDKQNHTPDIFDTDTPVGRIGIGRDMDDHAQAIKIKMWMWMDGNVCNVDDTDTRFMWIDGSVQQLDQVFHKTATPDDGMIMTMHTRIDGPDPVSLVVSLVVVLVVLVVPDDPVSVVVNVVSVVSSVSVCVVHVVVVVVVVVVPDDDDD

Organism: NCBI:txid1759441